Protein AF-X1NM46-F1 (afdb_monomer)

Organism: NCBI:txid412755

Mean predicted aligned error: 5.4 Å

Foldseek 3Di:
DAAFQRADFDPLVVLLVQLLVCQLVLALVSRDPSNVVLCCVQQAEPPPDDSVRVCVVPSPLVVVLQCLQAHPVGNDRNNSLVSLVCLQPPPVNCRGRNNNRSNRSSSNSVSSNVSSPDDRPPDDPPDD

Structure (mmCIF, N/CA/C/O backbone):
data_AF-X1NM46-F1
#
_entry.id   AF-X1NM46-F1
#
loop_
_atom_site.group_PDB
_atom_site.id
_atom_site.type_symbol
_atom_site.label_atom_id
_atom_site.label_alt_id
_atom_site.label_comp_id
_atom_site.label_asym_id
_atom_site.label_entity_id
_atom_site.label_seq_id
_atom_site.pdbx_PDB_ins_code
_atom_site.Cartn_x
_atom_site.Cartn_y
_atom_site.Cartn_z
_atom_site.occupancy
_atom_site.B_iso_or_equiv
_atom_site.auth_seq_id
_atom_site.auth_comp_id
_atom_site.auth_asym_id
_atom_site.auth_atom_id
_atom_site.pdbx_PDB_model_num
ATOM 1 N N . MET A 1 1 ? 13.167 -15.303 -11.859 1.00 57.81 1 MET A N 1
ATOM 2 C CA . MET A 1 1 ? 13.679 -13.944 -11.582 1.00 57.81 1 MET A CA 1
ATOM 3 C C . MET A 1 1 ? 13.013 -12.988 -12.552 1.00 57.81 1 MET A C 1
ATOM 5 O O . MET A 1 1 ? 12.902 -13.342 -13.722 1.00 57.81 1 MET A O 1
ATOM 9 N N . GLN A 1 2 ? 12.495 -11.858 -12.067 1.00 74.44 2 GLN A N 1
ATOM 10 C CA . GLN A 1 2 ? 11.974 -10.802 -12.943 1.00 74.44 2 GLN A CA 1
ATOM 11 C C . GLN A 1 2 ? 13.152 -10.120 -13.654 1.00 74.44 2 GLN A C 1
ATOM 13 O O . GLN A 1 2 ? 14.245 -10.057 -13.087 1.00 74.44 2 GLN A O 1
ATOM 18 N N . LYS A 1 3 ? 12.964 -9.690 -14.904 1.00 86.19 3 LYS A N 1
ATOM 19 C CA . LYS A 1 3 ? 14.011 -8.999 -15.668 1.00 86.19 3 LYS A CA 1
ATOM 20 C C . LYS A 1 3 ? 14.021 -7.518 -15.294 1.00 86.19 3 LYS A C 1
ATOM 22 O O . LYS A 1 3 ? 12.971 -6.958 -14.990 1.00 86.19 3 LYS A O 1
ATOM 27 N N . GLU A 1 4 ? 15.203 -6.907 -15.327 1.00 92.44 4 GLU A N 1
ATOM 28 C CA . GLU A 1 4 ? 15.351 -5.455 -15.177 1.00 92.44 4 GLU A CA 1
ATOM 29 C C . GLU A 1 4 ? 14.409 -4.734 -16.156 1.00 92.44 4 GLU A C 1
ATOM 31 O O . GLU A 1 4 ? 14.356 -5.084 -17.336 1.00 92.44 4 GLU A O 1
ATOM 36 N N . GLY A 1 5 ? 13.630 -3.780 -15.651 1.00 92.19 5 GLY A N 1
ATOM 37 C CA . GLY A 1 5 ? 12.703 -2.965 -16.438 1.00 92.19 5 GLY A CA 1
ATOM 38 C C . GLY A 1 5 ? 11.383 -3.639 -16.844 1.00 92.19 5 GLY A C 1
ATOM 39 O O . GLY A 1 5 ? 10.550 -2.977 -17.459 1.00 92.19 5 GLY A O 1
ATOM 40 N N . ASP A 1 6 ? 11.178 -4.921 -16.523 1.00 93.69 6 ASP A N 1
ATOM 41 C CA . ASP A 1 6 ? 10.020 -5.719 -16.970 1.00 93.69 6 ASP A CA 1
ATOM 42 C C . ASP A 1 6 ? 9.256 -6.338 -15.788 1.00 93.69 6 ASP A C 1
ATOM 44 O O . ASP A 1 6 ? 8.791 -7.484 -15.825 1.00 93.69 6 ASP A O 1
ATOM 48 N N . TRP A 1 7 ? 9.172 -5.597 -14.680 1.00 95.50 7 TRP A N 1
ATOM 49 C CA . TRP A 1 7 ? 8.354 -6.017 -13.553 1.00 95.50 7 TRP A CA 1
ATOM 50 C C . TRP A 1 7 ? 6.874 -5.841 -13.890 1.00 95.50 7 TRP A C 1
ATOM 52 O O . TRP A 1 7 ? 6.458 -4.892 -14.559 1.00 95.50 7 TRP A O 1
ATOM 62 N N . LYS A 1 8 ? 6.049 -6.7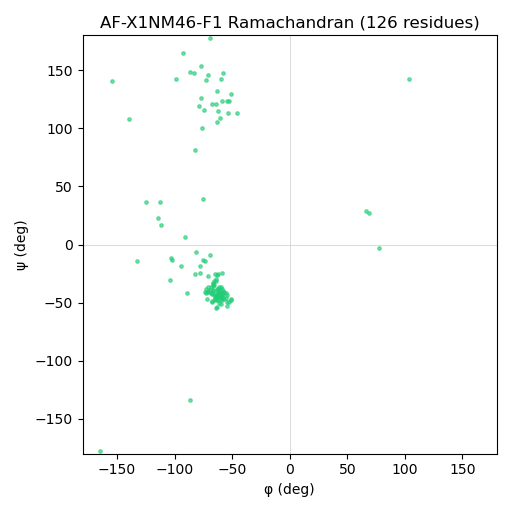87 -13.439 1.00 95.62 8 LYS A N 1
ATOM 63 C CA . LYS A 1 8 ? 4.620 -6.802 -13.777 1.00 95.62 8 LYS A CA 1
ATOM 64 C C . LYS A 1 8 ? 3.851 -5.769 -12.952 1.00 95.62 8 LYS A C 1
ATOM 66 O O . LYS A 1 8 ? 3.893 -5.873 -11.728 1.00 95.62 8 LYS A O 1
ATOM 71 N N . PRO A 1 9 ? 3.085 -4.857 -13.577 1.00 96.88 9 PRO A N 1
ATOM 72 C CA . PRO A 1 9 ? 2.254 -3.903 -12.851 1.00 96.88 9 PRO A CA 1
ATOM 73 C C . PRO A 1 9 ? 1.243 -4.577 -11.917 1.00 96.88 9 PRO A C 1
ATOM 75 O O . PRO A 1 9 ? 0.711 -5.651 -12.217 1.00 96.88 9 PRO A O 1
ATOM 78 N N . HIS A 1 10 ? 0.937 -3.914 -10.805 1.00 97.50 10 HIS A N 1
ATOM 79 C CA . HIS A 1 10 ? -0.078 -4.363 -9.858 1.00 97.50 10 HIS A CA 1
ATOM 80 C C . HIS A 1 10 ? -1.498 -4.072 -10.357 1.00 97.50 10 HIS A C 1
ATOM 82 O O . HIS A 1 10 ? -1.752 -3.113 -11.086 1.00 97.50 10 HIS A O 1
ATOM 88 N N . ASN A 1 11 ? -2.464 -4.875 -9.904 1.00 97.44 11 ASN A N 1
ATOM 89 C CA . ASN A 1 11 ? -3.883 -4.594 -10.112 1.00 97.44 11 ASN A CA 1
ATOM 90 C C . ASN A 1 11 ? -4.382 -3.588 -9.061 1.00 97.44 11 ASN A C 1
ATOM 92 O O . ASN A 1 11 ? -4.973 -3.977 -8.055 1.00 97.44 11 ASN A O 1
ATOM 96 N N . VAL A 1 12 ? -4.130 -2.300 -9.306 1.00 97.38 12 VAL A N 1
ATOM 97 C CA . VAL A 1 12 ? -4.451 -1.183 -8.396 1.00 97.38 12 VAL A CA 1
ATOM 98 C C . VAL A 1 12 ? -5.906 -1.217 -7.927 1.00 97.38 12 VAL A C 1
ATOM 100 O O . VAL A 1 12 ? -6.177 -1.175 -6.730 1.00 97.38 12 VAL A O 1
ATOM 103 N N . LYS A 1 13 ? -6.849 -1.410 -8.854 1.00 96.56 13 LYS A N 1
ATOM 104 C CA . LYS A 1 13 ? -8.282 -1.450 -8.539 1.00 96.56 13 LYS A CA 1
ATOM 105 C C . LYS A 1 13 ? -8.633 -2.551 -7.535 1.00 96.56 13 LYS A C 1
ATOM 107 O O . LYS A 1 13 ? -9.481 -2.347 -6.671 1.00 96.56 13 LYS A O 1
ATOM 112 N N . ALA A 1 14 ? -7.997 -3.719 -7.638 1.00 97.06 14 ALA A N 1
ATOM 113 C CA . ALA A 1 14 ? -8.228 -4.811 -6.694 1.00 97.06 14 ALA A CA 1
ATOM 114 C C . ALA A 1 14 ? -7.691 -4.488 -5.289 1.00 97.06 14 ALA A C 1
ATOM 116 O O . ALA A 1 14 ? -8.333 -4.853 -4.302 1.00 97.06 14 ALA A O 1
ATOM 117 N N . LEU A 1 15 ? -6.553 -3.786 -5.201 1.00 97.62 15 LEU A N 1
ATOM 118 C CA . LEU A 1 15 ? -5.988 -3.319 -3.930 1.00 97.62 15 LEU A CA 1
ATOM 119 C C . LEU A 1 15 ? -6.952 -2.336 -3.255 1.00 97.62 15 LEU A C 1
ATOM 121 O O . LEU A 1 15 ? -7.388 -2.566 -2.128 1.00 97.62 15 LEU A O 1
ATOM 125 N N . GLU A 1 16 ? -7.364 -1.296 -3.983 1.00 96.25 16 GLU A N 1
ATOM 126 C CA . GLU A 1 16 ? -8.305 -0.276 -3.507 1.00 96.25 16 GLU A CA 1
ATOM 127 C C . GLU A 1 16 ? -9.610 -0.889 -2.993 1.00 96.25 16 GLU A C 1
ATOM 129 O O . GLU A 1 16 ? -10.052 -0.593 -1.883 1.00 96.25 16 GLU A O 1
ATOM 134 N N . GLN A 1 17 ? -10.217 -1.785 -3.777 1.00 96.56 17 GLN A N 1
ATOM 135 C CA . GLN A 1 17 ? -11.476 -2.436 -3.415 1.00 96.56 17 GLN A CA 1
ATOM 136 C C . GLN A 1 17 ? -11.353 -3.290 -2.153 1.00 96.56 17 GLN A C 1
ATOM 138 O O . GLN A 1 17 ? -12.282 -3.325 -1.344 1.00 96.56 17 GLN A O 1
ATOM 143 N N . ASN A 1 18 ? -10.229 -3.985 -1.970 1.00 97.44 18 ASN A N 1
ATOM 144 C CA . ASN A 1 18 ? -10.032 -4.811 -0.789 1.00 97.44 18 ASN A CA 1
ATOM 145 C C . ASN A 1 18 ? -9.831 -3.963 0.475 1.00 97.44 18 ASN A C 1
ATOM 147 O O . ASN A 1 18 ? -10.427 -4.280 1.502 1.00 97.44 18 ASN A O 1
ATOM 151 N N . LEU A 1 19 ? -9.071 -2.866 0.396 1.00 96.69 19 LEU A N 1
ATOM 152 C CA . LEU A 1 19 ? -8.906 -1.954 1.533 1.00 96.69 19 LEU A CA 1
ATOM 153 C C . LEU A 1 19 ? -10.209 -1.218 1.851 1.00 96.69 19 LEU A C 1
ATOM 155 O O . LEU A 1 19 ? -10.603 -1.146 3.014 1.00 96.69 19 LEU A O 1
ATOM 159 N N . ALA A 1 20 ? -10.944 -0.766 0.834 1.00 95.44 20 ALA A N 1
ATOM 160 C CA . ALA A 1 20 ? -12.276 -0.204 1.029 1.00 95.44 20 ALA A CA 1
ATOM 161 C C . ALA A 1 20 ? -13.216 -1.198 1.734 1.00 95.44 20 ALA A C 1
ATOM 163 O O . ALA A 1 20 ? -13.963 -0.807 2.629 1.00 95.44 20 ALA A O 1
ATOM 164 N N . LEU A 1 21 ? -13.161 -2.489 1.381 1.00 95.81 21 LEU A N 1
ATOM 165 C CA . LEU A 1 21 ? -13.938 -3.533 2.053 1.00 95.81 21 LEU A CA 1
ATOM 166 C C . LEU A 1 21 ? -13.545 -3.693 3.527 1.00 95.81 21 LEU A C 1
ATOM 168 O O . LEU A 1 21 ? -14.443 -3.759 4.360 1.00 95.81 21 LEU A O 1
ATOM 172 N N . VAL A 1 22 ? -12.247 -3.731 3.850 1.00 96.25 22 VAL A N 1
ATOM 173 C CA . VAL A 1 22 ? -11.746 -3.813 5.238 1.00 96.25 22 VAL A CA 1
ATOM 174 C C . VAL A 1 22 ? -12.330 -2.690 6.093 1.00 96.25 22 VAL A C 1
ATOM 176 O O . VAL A 1 22 ? -12.961 -2.952 7.118 1.00 96.25 22 VAL A O 1
ATOM 179 N N . PHE A 1 23 ? -12.195 -1.441 5.640 1.00 94.94 23 PHE A N 1
ATOM 180 C CA . PHE A 1 23 ? -12.667 -0.281 6.398 1.00 94.94 23 PHE A CA 1
ATOM 181 C C . PHE A 1 23 ? -14.190 -0.171 6.439 1.00 94.94 23 PHE A C 1
ATOM 183 O O . PHE A 1 23 ? -14.744 0.190 7.476 1.00 94.94 23 PHE A O 1
ATOM 190 N N . LYS A 1 24 ? -14.883 -0.519 5.349 1.00 93.81 24 LYS A N 1
ATOM 191 C CA . LYS A 1 24 ? -16.350 -0.530 5.310 1.00 93.81 24 LYS A CA 1
ATOM 192 C C . LYS A 1 24 ? -16.942 -1.600 6.226 1.00 93.81 24 LYS A C 1
ATOM 194 O O . LYS A 1 24 ? -17.966 -1.356 6.854 1.00 93.81 24 LYS A O 1
ATOM 199 N N . ALA A 1 25 ? -16.327 -2.781 6.275 1.00 94.06 25 ALA A N 1
ATOM 200 C CA . ALA A 1 25 ? -16.765 -3.877 7.133 1.00 94.06 25 ALA A CA 1
ATOM 201 C C . ALA A 1 25 ? -16.352 -3.684 8.598 1.00 94.06 25 ALA A C 1
ATOM 203 O O . ALA A 1 25 ? -16.915 -4.342 9.467 1.00 94.06 25 ALA A O 1
ATOM 204 N N . GLY A 1 26 ? -15.378 -2.811 8.871 1.00 94.56 26 GLY A N 1
ATOM 205 C CA . GLY A 1 26 ? -14.785 -2.698 10.198 1.00 94.56 26 GLY A CA 1
ATOM 206 C C . GLY A 1 26 ? -14.008 -3.956 10.599 1.00 94.56 26 GLY A C 1
ATOM 207 O O . GLY A 1 26 ? -13.955 -4.273 11.780 1.00 94.56 26 GLY A O 1
ATOM 208 N N . ASP A 1 27 ? -13.456 -4.693 9.628 1.00 95.75 27 ASP A N 1
ATOM 209 C CA . ASP A 1 27 ? -12.885 -6.027 9.841 1.00 95.75 27 ASP A CA 1
ATOM 210 C C . ASP A 1 27 ? -11.580 -6.222 9.052 1.00 95.75 27 ASP A C 1
ATOM 212 O O . ASP A 1 27 ? -11.586 -6.396 7.826 1.00 95.75 27 ASP A O 1
ATOM 216 N N . ILE A 1 28 ? -10.452 -6.237 9.772 1.00 96.38 28 ILE A N 1
ATOM 217 C CA . ILE A 1 28 ? -9.113 -6.456 9.208 1.00 96.38 28 ILE A CA 1
ATOM 218 C C . ILE A 1 28 ? -8.963 -7.836 8.556 1.00 96.38 28 ILE A C 1
ATOM 220 O O . ILE A 1 28 ? -8.183 -7.985 7.616 1.00 96.38 28 ILE A O 1
ATOM 224 N N . HIS A 1 29 ? -9.747 -8.842 8.963 1.00 97.12 29 HIS A N 1
ATOM 225 C CA . HIS A 1 29 ? -9.675 -10.187 8.388 1.00 97.12 29 HIS A CA 1
ATOM 226 C C . HIS A 1 29 ? -10.191 -10.251 6.947 1.00 97.12 29 HIS A C 1
ATOM 228 O O . HIS A 1 29 ? -9.996 -11.252 6.253 1.00 97.12 29 HIS A O 1
ATOM 234 N N . LYS A 1 30 ? -10.808 -9.170 6.453 1.00 97.94 30 LYS A N 1
ATOM 235 C CA . LYS A 1 30 ? -11.125 -8.998 5.031 1.00 97.94 30 LYS A CA 1
ATOM 236 C C . LYS A 1 30 ? -9.903 -8.638 4.183 1.00 97.94 30 LYS A C 1
ATOM 238 O O . LYS A 1 30 ? -9.994 -8.728 2.956 1.00 97.94 30 LYS A O 1
ATOM 243 N N . LEU A 1 31 ? -8.775 -8.255 4.790 1.00 97.69 31 LEU A N 1
ATOM 244 C CA . LEU A 1 31 ? -7.531 -7.984 4.075 1.00 97.69 31 LEU A CA 1
ATOM 245 C C . LEU A 1 31 ? -7.048 -9.275 3.417 1.00 97.69 31 LEU A C 1
ATOM 247 O O . LEU A 1 31 ? -6.813 -10.278 4.090 1.00 97.69 31 LEU A O 1
ATOM 251 N N . ASN A 1 32 ? -6.913 -9.262 2.096 1.00 97.69 32 ASN A N 1
ATOM 252 C CA . ASN A 1 32 ? -6.499 -10.444 1.355 1.00 97.69 32 ASN A CA 1
ATOM 253 C C . ASN A 1 32 ? -4.979 -10.474 1.153 1.00 97.69 32 ASN A C 1
ATOM 255 O O . ASN A 1 32 ? -4.279 -9.474 1.315 1.00 97.69 32 ASN A O 1
ATOM 259 N N . LYS A 1 33 ? -4.466 -11.645 0.764 1.00 96.69 33 LYS A N 1
ATOM 260 C CA . LYS A 1 33 ? -3.030 -11.854 0.562 1.00 96.69 33 LYS A CA 1
ATOM 261 C C . LYS A 1 33 ? -2.409 -10.881 -0.458 1.00 96.69 33 LYS A C 1
ATOM 263 O O . LYS A 1 33 ? -1.383 -10.312 -0.112 1.00 96.69 33 LYS A O 1
ATOM 268 N N . PRO A 1 34 ? -2.983 -10.641 -1.657 1.00 97.00 34 PRO A N 1
ATOM 269 C CA . PRO A 1 34 ? -2.431 -9.657 -2.593 1.00 97.00 34 PRO A CA 1
ATOM 270 C C . PRO A 1 34 ? -2.258 -8.250 -2.008 1.00 97.00 34 PRO A C 1
ATOM 272 O O . PRO A 1 34 ? -1.194 -7.658 -2.168 1.00 97.00 34 PRO A O 1
ATOM 275 N N . SER A 1 35 ? -3.272 -7.733 -1.310 1.00 97.25 35 SER A N 1
ATOM 276 C CA . SER A 1 35 ? -3.211 -6.406 -0.689 1.00 97.25 35 SER A CA 1
ATOM 277 C C . SER A 1 35 ? -2.217 -6.351 0.458 1.00 97.25 35 SER A C 1
ATOM 279 O O . SER A 1 35 ? -1.441 -5.408 0.552 1.00 97.25 35 SER A O 1
ATOM 281 N N . TYR A 1 36 ? -2.197 -7.383 1.297 1.00 96.62 36 TYR A N 1
ATOM 282 C CA . TYR A 1 36 ? -1.198 -7.519 2.350 1.00 96.62 36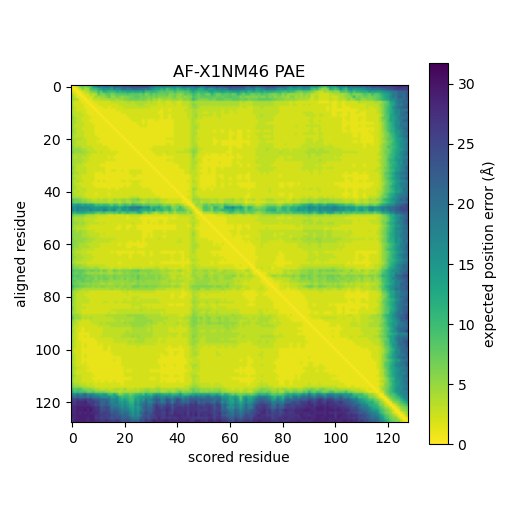 TYR A CA 1
ATOM 283 C C . TYR A 1 36 ? 0.228 -7.544 1.783 1.00 96.62 36 TYR A C 1
ATOM 285 O O . TYR A 1 36 ? 1.065 -6.778 2.246 1.00 96.62 36 TYR A O 1
ATOM 293 N N . THR A 1 37 ? 0.496 -8.351 0.748 1.00 95.62 37 THR A N 1
ATOM 294 C CA . THR A 1 37 ? 1.818 -8.415 0.105 1.00 95.62 37 THR A CA 1
ATOM 295 C C . THR A 1 37 ? 2.223 -7.058 -0.464 1.00 95.62 37 THR A C 1
ATOM 297 O O . THR A 1 37 ? 3.345 -6.615 -0.264 1.00 95.62 37 THR A O 1
ATOM 300 N N . PHE A 1 38 ? 1.293 -6.343 -1.096 1.00 96.88 38 PHE A N 1
ATOM 301 C CA . PHE A 1 38 ? 1.565 -4.990 -1.570 1.00 96.88 38 PHE A CA 1
ATOM 302 C C . PHE A 1 38 ? 1.943 -4.031 -0.426 1.00 96.88 38 PHE A C 1
ATOM 304 O O . PHE A 1 38 ? 2.902 -3.271 -0.541 1.00 96.88 38 PHE A O 1
ATOM 311 N N . ILE A 1 39 ? 1.200 -4.066 0.685 1.00 95.56 39 ILE A N 1
ATOM 312 C CA . ILE A 1 39 ? 1.427 -3.186 1.839 1.00 95.56 39 ILE A CA 1
ATOM 313 C C . ILE A 1 39 ? 2.800 -3.446 2.469 1.00 95.56 39 ILE A C 1
ATOM 315 O O . ILE A 1 39 ? 3.546 -2.495 2.703 1.00 95.56 39 ILE A O 1
ATOM 319 N N . ILE A 1 40 ? 3.158 -4.708 2.718 1.00 94.62 40 ILE A N 1
ATOM 320 C CA . ILE A 1 40 ? 4.455 -5.041 3.330 1.00 94.62 40 ILE A CA 1
ATOM 321 C C . ILE A 1 40 ? 5.631 -4.696 2.409 1.00 94.62 40 ILE A C 1
ATOM 323 O O . ILE A 1 40 ? 6.657 -4.230 2.896 1.00 94.62 40 ILE A O 1
ATOM 327 N N . ASP A 1 41 ? 5.475 -4.858 1.092 1.00 93.38 41 ASP A N 1
ATOM 328 C CA . ASP A 1 41 ? 6.558 -4.620 0.136 1.00 93.38 41 ASP A CA 1
ATOM 329 C C . ASP A 1 41 ? 6.777 -3.120 -0.139 1.00 93.38 41 ASP A C 1
ATOM 331 O O . ASP A 1 41 ? 7.868 -2.714 -0.557 1.00 93.38 41 ASP A O 1
ATOM 335 N N . HIS A 1 42 ? 5.750 -2.276 0.050 1.00 94.88 42 HIS A N 1
ATOM 336 C CA . HIS A 1 42 ? 5.769 -0.900 -0.468 1.00 94.88 42 HIS A CA 1
ATOM 337 C C . HIS A 1 42 ? 5.350 0.205 0.502 1.00 94.88 42 HIS A C 1
ATOM 339 O O . HIS A 1 42 ? 5.613 1.365 0.197 1.00 94.88 42 HIS A O 1
ATOM 345 N N . MET A 1 43 ? 4.728 -0.099 1.644 1.00 94.25 43 MET A N 1
ATOM 346 C CA . MET A 1 43 ? 4.121 0.920 2.522 1.00 94.25 43 MET A CA 1
ATOM 347 C C . MET A 1 43 ? 4.793 1.044 3.897 1.00 94.25 43 MET A C 1
ATOM 349 O O . MET A 1 43 ? 4.181 1.505 4.858 1.00 94.25 43 MET A O 1
ATOM 353 N N . GLY A 1 44 ? 6.059 0.630 4.004 1.00 86.75 44 GLY A N 1
ATOM 354 C CA . GLY A 1 44 ? 6.879 0.872 5.195 1.00 86.75 44 GLY A CA 1
ATOM 355 C C . GLY A 1 44 ? 6.439 0.095 6.440 1.00 86.75 44 GLY A C 1
ATOM 356 O O . GLY A 1 44 ? 6.683 0.552 7.556 1.00 86.75 44 GLY A O 1
ATOM 357 N N . PHE A 1 45 ? 5.794 -1.058 6.256 1.00 90.12 45 PHE A N 1
ATOM 358 C CA . PHE A 1 45 ? 5.489 -2.002 7.330 1.00 90.12 45 PHE A CA 1
ATOM 359 C C . PHE A 1 45 ? 6.658 -2.962 7.546 1.00 90.12 45 PHE A C 1
ATOM 361 O O . PHE A 1 45 ? 7.367 -3.334 6.611 1.00 90.12 45 PHE A O 1
ATOM 368 N N . ILE A 1 46 ? 6.846 -3.403 8.787 1.00 77.00 46 ILE A N 1
ATOM 369 C CA . ILE A 1 46 ? 7.871 -4.393 9.114 1.00 77.00 46 ILE A CA 1
ATOM 370 C C . ILE A 1 46 ? 7.401 -5.773 8.620 1.00 77.00 46 ILE A C 1
ATOM 372 O O . ILE A 1 46 ? 6.412 -6.323 9.104 1.00 77.00 46 ILE A O 1
ATOM 376 N N . ALA A 1 47 ? 8.131 -6.351 7.664 1.00 64.50 47 ALA A N 1
ATOM 377 C CA . ALA A 1 47 ? 7.787 -7.587 6.950 1.00 64.50 47 ALA A CA 1
ATOM 378 C C . ALA A 1 47 ? 7.992 -8.891 7.765 1.00 64.50 47 ALA A C 1
ATOM 380 O O . ALA A 1 47 ? 8.478 -9.889 7.233 1.00 64.50 47 ALA A O 1
ATOM 381 N N . HIS A 1 48 ? 7.677 -8.901 9.065 1.00 70.38 48 HIS A N 1
ATOM 382 C CA . HIS A 1 48 ? 7.921 -10.062 9.941 1.00 70.38 48 HIS A CA 1
ATOM 383 C C . HIS A 1 48 ? 6.682 -10.897 10.269 1.00 70.38 48 HIS A C 1
ATOM 385 O O . HIS A 1 48 ? 6.821 -12.010 10.773 1.00 70.38 48 HIS A O 1
ATOM 391 N N . TYR A 1 49 ? 5.484 -10.410 9.960 1.00 82.12 49 TYR A N 1
ATOM 392 C CA . TYR A 1 49 ? 4.256 -11.174 10.154 1.00 82.12 49 TYR A CA 1
ATOM 393 C C . TYR A 1 49 ? 3.818 -11.818 8.853 1.00 82.12 49 TYR A C 1
ATOM 395 O O . 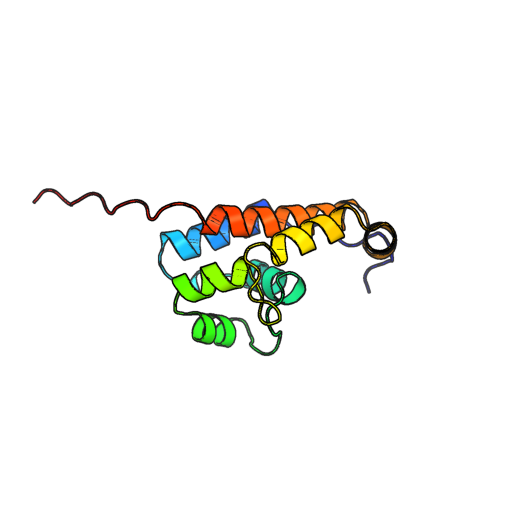TYR A 1 49 ? 3.910 -11.167 7.818 1.00 82.12 49 TYR A O 1
ATOM 403 N N . ASP A 1 50 ? 3.285 -13.040 8.907 1.00 92.62 50 ASP A N 1
ATOM 404 C CA . ASP A 1 50 ? 2.424 -13.552 7.839 1.00 92.62 50 ASP A CA 1
ATOM 405 C C . ASP A 1 50 ? 1.079 -12.793 7.817 1.00 92.62 50 ASP A C 1
ATOM 407 O O . ASP A 1 50 ? 0.835 -11.916 8.646 1.00 92.62 50 ASP A O 1
ATOM 411 N N . LEU A 1 51 ? 0.192 -13.103 6.865 1.00 95.19 51 LEU A N 1
ATOM 412 C CA . LEU A 1 51 ? -1.094 -12.403 6.748 1.00 95.19 51 LEU A CA 1
ATOM 413 C C . LEU A 1 51 ? -1.912 -12.445 8.051 1.00 95.19 51 LEU A C 1
ATOM 415 O O . LEU A 1 51 ? -2.513 -11.439 8.417 1.00 95.19 51 LEU A O 1
ATOM 419 N N . ILE A 1 52 ? -1.949 -13.586 8.744 1.00 95.06 52 ILE A N 1
ATOM 420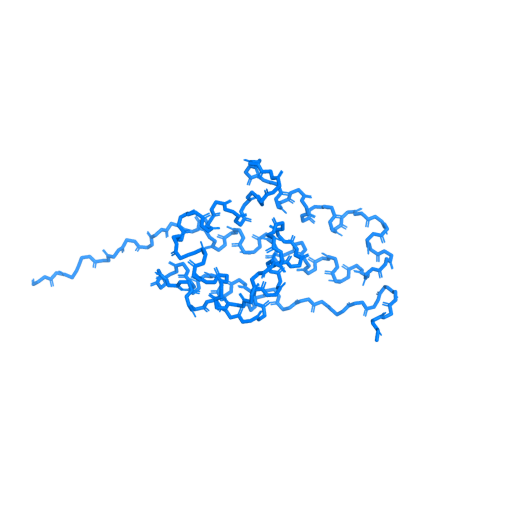 C CA . ILE A 1 52 ? -2.768 -13.747 9.953 1.00 95.06 52 ILE A CA 1
ATOM 421 C C . ILE A 1 52 ? -2.144 -12.950 11.097 1.00 95.06 52 ILE A C 1
ATOM 423 O O . ILE A 1 52 ? -2.841 -12.186 11.760 1.00 95.06 52 ILE A O 1
ATOM 427 N N . GLY A 1 53 ? -0.829 -13.070 11.291 1.00 94.44 53 GLY A N 1
ATOM 428 C CA . GLY A 1 53 ? -0.099 -12.280 12.277 1.00 94.44 53 GLY A CA 1
ATOM 429 C C . GLY A 1 53 ? -0.256 -10.780 12.038 1.00 94.44 53 GLY A C 1
ATOM 430 O O . GLY A 1 53 ? -0.467 -10.031 12.986 1.00 94.44 53 GLY A O 1
ATOM 431 N N . PHE A 1 54 ? -0.241 -10.350 10.773 1.00 95.00 54 PHE A N 1
ATOM 432 C CA . PHE A 1 54 ? -0.437 -8.955 10.393 1.00 95.00 54 PHE A CA 1
ATOM 433 C C . PHE A 1 54 ? -1.850 -8.477 10.738 1.00 95.00 54 PHE A C 1
ATOM 435 O O . PHE A 1 54 ? -2.013 -7.423 11.344 1.00 95.00 54 PHE A O 1
ATOM 442 N N . GLN A 1 55 ? -2.875 -9.267 10.405 1.00 96.00 55 GLN A N 1
ATOM 443 C CA . GLN A 1 55 ? -4.259 -8.954 10.762 1.00 96.00 55 GLN A CA 1
ATOM 444 C C . GLN A 1 55 ? -4.439 -8.841 12.282 1.00 96.00 55 GLN A C 1
ATOM 446 O O . GLN A 1 55 ? -5.086 -7.911 12.745 1.00 96.00 55 GLN A O 1
ATOM 451 N N . CYS A 1 56 ? -3.832 -9.738 13.062 1.00 94.06 56 CYS A N 1
ATOM 452 C CA . CYS A 1 56 ? -3.881 -9.671 14.523 1.00 94.06 56 CYS A CA 1
ATOM 453 C C . CYS A 1 56 ? -3.153 -8.437 15.079 1.00 94.06 56 CYS A C 1
ATOM 455 O O . CYS A 1 56 ? -3.662 -7.796 15.993 1.00 94.06 56 CYS A O 1
ATOM 457 N N . ALA A 1 57 ? -1.977 -8.102 14.539 1.00 92.44 57 ALA A N 1
ATOM 458 C CA . ALA A 1 57 ? -1.179 -6.964 14.995 1.00 92.44 57 ALA A CA 1
ATOM 459 C C . ALA A 1 57 ? -1.854 -5.614 14.708 1.00 92.44 57 ALA A C 1
ATOM 461 O O . ALA A 1 57 ? -1.740 -4.696 15.511 1.00 92.44 57 ALA A O 1
ATOM 462 N N . TYR A 1 58 ? -2.583 -5.509 13.593 1.00 92.75 58 TYR A N 1
ATOM 463 C CA . TYR A 1 58 ? -3.266 -4.286 13.158 1.00 92.75 58 TYR A CA 1
ATOM 464 C C . TYR A 1 58 ? -4.797 -4.426 13.198 1.00 92.75 58 TYR A C 1
ATOM 466 O O . TYR A 1 58 ? -5.502 -3.908 12.328 1.00 92.75 58 TYR A O 1
ATOM 474 N N . ALA A 1 59 ? -5.319 -5.142 14.200 1.00 93.88 59 ALA A N 1
ATOM 475 C CA . ALA A 1 59 ? -6.760 -5.329 14.387 1.00 93.88 59 ALA A CA 1
ATOM 476 C C . ALA A 1 59 ? -7.500 -4.017 14.689 1.00 93.88 59 ALA A C 1
ATOM 478 O O . ALA A 1 59 ? -8.651 -3.842 14.282 1.00 93.88 59 ALA A O 1
ATOM 479 N N . GLU A 1 60 ? -6.819 -3.068 15.333 1.00 94.81 60 GLU A N 1
ATOM 480 C CA . GLU A 1 60 ? -7.324 -1.718 15.563 1.00 94.81 60 GLU A CA 1
ATOM 481 C C . GLU A 1 60 ? -7.240 -0.889 14.275 1.00 94.81 60 GLU A C 1
ATOM 483 O O . GLU A 1 60 ? -6.190 -0.373 13.887 1.00 94.81 60 GLU A O 1
ATOM 488 N N . LEU A 1 61 ? -8.374 -0.753 13.581 1.00 93.25 61 LEU A N 1
ATOM 489 C CA . LEU A 1 61 ? -8.405 -0.154 12.243 1.00 93.25 61 LEU A CA 1
ATOM 490 C C . LEU A 1 61 ? -8.019 1.326 12.200 1.00 93.25 61 LEU A C 1
ATOM 492 O O . LEU A 1 61 ? -7.566 1.797 11.157 1.00 93.25 61 LEU A O 1
ATOM 496 N N . ASP A 1 62 ? -8.194 2.070 13.289 1.00 92.88 62 ASP A N 1
ATOM 497 C CA . ASP A 1 62 ? -7.764 3.469 13.333 1.00 92.88 62 ASP A CA 1
ATOM 498 C C . ASP A 1 62 ? -6.230 3.572 13.381 1.00 92.88 62 ASP A C 1
ATOM 500 O O . ASP A 1 62 ? -5.659 4.368 12.633 1.00 92.88 62 ASP A O 1
ATOM 504 N N . GLU A 1 63 ? -5.559 2.697 14.138 1.00 91.88 63 GLU A N 1
ATOM 505 C CA . GLU A 1 63 ? -4.096 2.573 14.104 1.00 91.88 63 GLU A CA 1
ATOM 506 C C . GLU A 1 63 ? -3.626 2.085 12.730 1.00 91.88 63 GLU A C 1
ATOM 508 O O . GLU A 1 63 ? -2.723 2.672 12.132 1.00 91.88 63 GLU A O 1
ATOM 513 N N . PHE A 1 64 ? -4.282 1.068 12.163 1.00 93.81 64 PHE A N 1
ATOM 514 C CA . PHE A 1 64 ? -3.947 0.586 10.824 1.00 93.81 64 PHE A CA 1
ATOM 515 C C . PHE A 1 64 ? -4.065 1.695 9.764 1.00 93.81 64 PHE A C 1
ATOM 517 O O . PHE A 1 64 ? -3.174 1.859 8.926 1.00 93.81 64 PHE A O 1
ATOM 524 N N . ARG A 1 65 ? -5.128 2.512 9.819 1.00 94.06 65 ARG A N 1
ATOM 525 C CA . ARG A 1 65 ? -5.317 3.681 8.942 1.00 94.06 65 ARG A CA 1
ATOM 526 C C . ARG A 1 65 ? -4.179 4.688 9.087 1.00 94.06 65 ARG A C 1
ATOM 528 O O . ARG A 1 65 ? -3.744 5.256 8.083 1.00 94.06 65 ARG A O 1
ATOM 535 N N . GLU A 1 66 ? -3.732 4.956 10.308 1.00 92.81 66 GLU A N 1
ATOM 536 C CA . GLU A 1 66 ? -2.611 5.861 10.560 1.00 92.81 66 GLU A CA 1
ATOM 537 C C . GLU A 1 66 ? -1.309 5.303 9.971 1.00 92.81 66 GLU A C 1
ATOM 539 O O . GLU A 1 66 ? -0.590 6.018 9.269 1.00 92.81 66 GLU A O 1
ATOM 544 N N . ARG A 1 67 ? -1.034 4.008 10.163 1.00 93.25 67 ARG A N 1
ATOM 545 C CA . ARG A 1 67 ? 0.175 3.348 9.641 1.00 93.25 67 ARG A CA 1
ATOM 546 C C . ARG A 1 67 ? 0.224 3.258 8.122 1.00 93.25 67 ARG A C 1
ATOM 548 O O . ARG A 1 67 ? 1.295 3.413 7.548 1.00 93.25 67 ARG A O 1
ATOM 555 N N . LEU A 1 68 ? -0.920 3.102 7.456 1.00 94.62 68 LEU A N 1
ATOM 556 C CA . LEU A 1 68 ? -0.992 3.149 5.990 1.00 94.62 68 LEU A CA 1
ATOM 557 C C . LEU A 1 68 ? -0.588 4.515 5.411 1.00 94.62 68 LEU A C 1
ATOM 559 O O . LEU A 1 68 ? -0.131 4.586 4.273 1.00 94.62 68 LEU A O 1
ATOM 563 N N . GLN A 1 69 ? -0.746 5.597 6.170 1.00 93.81 69 GLN A N 1
ATOM 564 C CA . GLN A 1 69 ? -0.362 6.950 5.750 1.00 93.81 69 GLN A CA 1
ATOM 565 C C . GLN A 1 69 ? 1.089 7.276 6.130 1.00 93.81 69 GLN A C 1
ATOM 567 O O . GLN A 1 69 ? 1.847 7.843 5.339 1.00 93.81 69 GLN A O 1
ATOM 572 N N . THR A 1 70 ? 1.462 6.868 7.340 1.00 92.75 70 THR A N 1
ATOM 573 C CA . THR A 1 70 ? 2.794 7.032 7.921 1.00 92.75 70 THR A CA 1
ATOM 574 C C . THR A 1 70 ? 3.698 5.856 7.519 1.00 92.75 70 THR A C 1
ATOM 576 O O . THR A 1 70 ? 3.778 5.514 6.344 1.00 92.75 70 THR A O 1
ATOM 579 N N . SER A 1 71 ? 4.434 5.264 8.456 1.00 88.19 71 SER A N 1
ATOM 580 C CA . SER A 1 71 ? 5.081 3.954 8.332 1.00 88.19 71 SER A CA 1
ATOM 581 C C . SER A 1 71 ? 5.491 3.464 9.726 1.00 88.19 71 SER A C 1
ATOM 583 O O . SER A 1 71 ? 5.271 4.139 10.736 1.00 88.19 71 SER A O 1
ATOM 585 N N . GLU A 1 72 ? 6.144 2.307 9.811 1.00 85.19 72 GLU A N 1
ATOM 586 C CA . GLU A 1 72 ? 6.854 1.907 11.033 1.00 85.19 72 GLU A CA 1
ATOM 587 C C . GLU A 1 72 ? 8.161 2.682 11.256 1.00 85.19 72 GLU A C 1
ATOM 589 O O . GLU A 1 72 ? 8.709 2.683 12.356 1.00 85.19 72 GLU A O 1
ATOM 594 N N . TYR A 1 73 ? 8.651 3.387 10.234 1.00 83.62 73 TYR A N 1
ATOM 595 C CA . TYR A 1 73 ? 9.928 4.103 10.268 1.00 83.62 73 TYR A CA 1
ATOM 596 C C . TYR A 1 73 ? 9.775 5.617 10.458 1.00 83.62 73 TYR A C 1
ATOM 598 O O . TYR A 1 73 ? 10.756 6.313 10.718 1.00 83.62 73 TYR A O 1
ATOM 606 N N . SER A 1 74 ? 8.561 6.149 10.307 1.00 89.12 74 SER A N 1
ATOM 607 C CA . SER A 1 74 ? 8.292 7.585 10.329 1.00 89.12 74 SER A CA 1
ATOM 608 C C . SER A 1 74 ? 6.857 7.873 10.748 1.00 89.12 74 SER A C 1
ATOM 610 O O . SER A 1 74 ? 5.937 7.208 10.292 1.00 89.12 74 SER A O 1
ATOM 612 N N . LYS A 1 75 ? 6.664 8.921 11.558 1.00 89.12 75 LYS A N 1
ATOM 613 C CA . LYS A 1 75 ? 5.341 9.454 11.937 1.00 89.12 75 LYS A CA 1
ATOM 614 C C . LYS A 1 75 ? 4.839 10.560 11.001 1.00 89.12 75 LYS A C 1
ATOM 616 O O . LYS A 1 75 ? 3.842 11.205 11.302 1.00 89.12 75 LYS A O 1
ATOM 621 N N . LEU A 1 76 ? 5.547 10.838 9.903 1.00 91.38 76 LEU A N 1
ATOM 622 C CA . LEU A 1 76 ? 5.131 11.861 8.942 1.00 91.38 76 LEU A CA 1
ATOM 623 C C . LEU A 1 76 ? 3.844 11.404 8.227 1.00 91.38 76 LEU A C 1
ATOM 625 O O . LEU A 1 76 ? 3.882 10.353 7.586 1.00 91.38 76 LEU A O 1
ATOM 629 N N . PRO A 1 77 ? 2.729 12.160 8.304 1.00 87.38 77 PRO A N 1
ATOM 630 C CA . PRO A 1 77 ? 1.428 11.728 7.776 1.00 87.38 77 PRO A CA 1
ATOM 631 C C . PRO A 1 77 ? 1.396 11.414 6.280 1.00 87.38 77 PRO A C 1
ATOM 633 O O . PRO A 1 77 ? 0.548 10.647 5.844 1.00 87.38 77 PRO A O 1
ATOM 636 N N . ASP A 1 78 ? 2.310 11.987 5.501 1.00 91.69 78 ASP A N 1
ATOM 637 C CA . ASP A 1 78 ? 2.371 11.790 4.054 1.00 91.69 78 ASP A CA 1
ATOM 638 C C . ASP A 1 78 ? 3.611 10.985 3.628 1.00 91.69 78 ASP A C 1
ATOM 640 O O . ASP A 1 78 ? 3.945 10.945 2.447 1.00 91.69 78 ASP A O 1
ATOM 644 N N . TYR A 1 79 ? 4.270 10.282 4.560 1.00 94.19 79 TYR A N 1
ATOM 645 C CA . TYR A 1 79 ? 5.479 9.498 4.275 1.00 94.19 79 TYR A CA 1
ATOM 646 C C . TYR A 1 79 ? 5.290 8.526 3.103 1.00 94.19 79 TYR A C 1
ATOM 648 O O . TYR A 1 79 ? 6.092 8.506 2.168 1.00 94.19 79 TYR A O 1
ATOM 656 N N . ASN A 1 80 ? 4.208 7.741 3.114 1.00 95.62 80 ASN A N 1
ATOM 657 C CA . ASN A 1 80 ? 3.939 6.803 2.025 1.00 95.62 80 ASN A CA 1
ATOM 658 C C . ASN A 1 80 ? 3.526 7.519 0.725 1.00 95.62 80 ASN A C 1
ATOM 660 O O . ASN A 1 80 ? 3.799 7.010 -0.361 1.00 95.62 80 ASN A O 1
ATOM 664 N N . LEU A 1 81 ? 2.935 8.718 0.792 1.00 96.00 81 LEU A N 1
ATOM 665 C CA . LEU A 1 81 ? 2.661 9.521 -0.409 1.00 96.00 81 LEU A CA 1
ATOM 666 C C . LEU A 1 81 ? 3.953 10.057 -1.037 1.00 96.00 81 LEU A C 1
ATOM 668 O O . LEU A 1 81 ? 4.099 10.013 -2.259 1.00 96.00 81 LEU A O 1
ATOM 672 N N . ASP A 1 82 ? 4.916 10.482 -0.223 1.00 95.25 82 ASP A N 1
ATOM 673 C CA . ASP A 1 82 ? 6.248 10.856 -0.700 1.00 95.25 82 ASP A CA 1
ATOM 674 C C . ASP A 1 82 ? 6.967 9.653 -1.321 1.00 95.25 82 ASP A C 1
ATOM 676 O O . ASP A 1 82 ? 7.605 9.767 -2.373 1.00 95.25 82 ASP A O 1
ATOM 680 N N . TRP A 1 83 ? 6.796 8.466 -0.733 1.00 94.50 83 TRP A N 1
ATOM 681 C CA . TRP A 1 83 ? 7.316 7.222 -1.293 1.00 94.50 83 TRP A CA 1
ATOM 682 C C . TRP A 1 83 ? 6.687 6.872 -2.650 1.00 94.50 83 TRP A C 1
ATOM 684 O O . TRP A 1 83 ? 7.394 6.479 -3.580 1.00 94.50 83 TRP A O 1
ATOM 694 N N . ALA A 1 84 ? 5.379 7.092 -2.811 1.00 96.88 84 ALA A N 1
ATOM 695 C CA . ALA A 1 84 ? 4.693 6.950 -4.095 1.00 96.88 84 ALA A CA 1
ATOM 696 C C . ALA A 1 84 ? 5.261 7.907 -5.158 1.00 96.88 84 ALA A C 1
ATOM 698 O O . ALA A 1 84 ? 5.525 7.492 -6.287 1.00 96.88 84 ALA A O 1
ATOM 699 N N . ASN A 1 85 ? 5.516 9.169 -4.793 1.00 96.94 85 ASN A N 1
ATOM 700 C CA . ASN A 1 85 ? 6.134 10.147 -5.694 1.00 96.94 85 ASN A CA 1
ATOM 701 C C . ASN A 1 85 ? 7.536 9.709 -6.132 1.00 96.94 85 ASN A C 1
ATOM 703 O O . ASN A 1 85 ? 7.910 9.898 -7.291 1.00 96.94 85 ASN A O 1
ATOM 707 N N . ARG A 1 86 ? 8.295 9.074 -5.232 1.00 95.00 86 ARG A N 1
ATOM 708 C CA . ARG A 1 86 ? 9.605 8.515 -5.564 1.00 95.00 86 ARG A CA 1
ATOM 709 C C . ARG A 1 86 ? 9.503 7.384 -6.582 1.00 95.00 86 ARG A C 1
ATOM 711 O O . ARG A 1 86 ? 10.237 7.421 -7.561 1.00 95.00 86 ARG A O 1
ATOM 718 N N . TYR A 1 87 ? 8.599 6.420 -6.400 1.00 94.88 87 TYR A N 1
ATOM 719 C CA . TYR A 1 87 ? 8.425 5.336 -7.377 1.00 94.88 87 TYR A CA 1
ATOM 720 C C . TYR A 1 87 ? 8.167 5.867 -8.788 1.00 94.88 87 TYR A C 1
ATOM 722 O O . TYR A 1 87 ? 8.768 5.386 -9.743 1.00 94.88 87 TYR A O 1
ATOM 730 N N . GLU A 1 88 ? 7.314 6.881 -8.914 1.00 93.06 88 GLU A N 1
ATOM 731 C CA . GLU A 1 88 ? 6.949 7.460 -10.205 1.00 93.06 88 GLU A CA 1
ATOM 732 C C . GLU A 1 88 ? 8.068 8.326 -10.814 1.00 93.06 88 GLU A C 1
ATOM 734 O O . GLU A 1 88 ? 8.326 8.238 -12.015 1.00 93.06 88 GLU A O 1
ATOM 739 N N . GLY A 1 89 ? 8.760 9.133 -10.002 1.00 92.56 89 GLY A N 1
ATOM 740 C CA . GLY A 1 89 ? 9.732 10.126 -10.476 1.00 92.56 89 GLY A CA 1
ATOM 741 C C . GLY A 1 89 ? 11.200 9.685 -10.505 1.00 92.56 89 GLY A C 1
ATOM 742 O O . GLY A 1 89 ? 12.011 10.326 -11.175 1.00 92.56 89 GLY A O 1
ATOM 743 N N . ASP A 1 90 ? 11.577 8.623 -9.789 1.00 96.81 90 ASP A N 1
ATOM 744 C CA . ASP A 1 90 ? 12.974 8.196 -9.660 1.00 96.81 90 ASP A CA 1
ATOM 745 C C . ASP A 1 90 ? 13.432 7.428 -10.912 1.00 96.81 90 ASP A C 1
ATOM 747 O O . ASP A 1 90 ? 12.891 6.379 -11.282 1.00 96.81 90 ASP A O 1
ATOM 751 N N . ARG A 1 91 ? 14.448 7.967 -11.594 1.00 95.88 91 ARG A N 1
ATOM 752 C CA . ARG A 1 91 ? 14.978 7.405 -12.843 1.00 95.88 91 ARG A CA 1
ATOM 753 C C . ARG A 1 91 ? 15.533 5.995 -12.654 1.00 95.88 91 ARG A C 1
ATOM 755 O O . ARG A 1 91 ? 15.370 5.166 -13.551 1.00 95.88 91 ARG A O 1
ATOM 762 N N . ASP A 1 92 ? 16.186 5.724 -11.530 1.00 95.81 92 ASP A N 1
ATOM 763 C CA . ASP A 1 92 ? 16.794 4.422 -11.286 1.00 95.81 92 ASP A CA 1
ATOM 764 C C . ASP A 1 92 ? 15.714 3.384 -11.001 1.00 95.81 92 ASP A C 1
ATOM 766 O O . ASP A 1 92 ? 15.781 2.283 -11.538 1.00 95.81 92 ASP A O 1
ATOM 770 N N . PHE A 1 93 ? 14.658 3.742 -10.268 1.00 95.44 93 PHE A N 1
ATOM 771 C CA . PHE A 1 93 ? 13.519 2.841 -10.055 1.00 95.44 93 PHE A CA 1
ATOM 772 C C . PHE A 1 93 ? 12.844 2.487 -11.383 1.00 95.44 93 PHE A C 1
ATOM 774 O O . PHE A 1 93 ? 12.624 1.313 -11.680 1.00 95.44 93 PHE A O 1
ATOM 781 N N . ASN A 1 94 ? 12.579 3.495 -12.217 1.00 95.81 94 ASN A N 1
ATOM 782 C CA . ASN A 1 94 ? 11.996 3.294 -13.541 1.00 95.81 94 ASN A CA 1
ATOM 783 C C . ASN A 1 94 ? 12.877 2.408 -14.435 1.00 95.81 94 ASN A C 1
ATOM 785 O O . ASN A 1 94 ? 12.350 1.593 -15.190 1.00 95.81 94 ASN A O 1
ATOM 789 N N . LYS A 1 95 ? 14.206 2.535 -14.342 1.00 95.25 95 LYS A N 1
ATOM 790 C CA . LYS A 1 95 ? 15.150 1.668 -15.056 1.00 95.25 95 LYS A CA 1
ATOM 791 C C . LYS A 1 95 ? 15.103 0.228 -14.532 1.00 95.25 95 LYS A C 1
ATOM 793 O O . LYS A 1 95 ? 14.985 -0.700 -15.324 1.00 95.25 95 LYS A O 1
ATOM 798 N N . TRP A 1 96 ? 15.184 0.049 -13.214 1.00 94.75 96 TRP A N 1
ATOM 799 C CA . TRP A 1 96 ? 15.312 -1.264 -12.581 1.00 94.75 96 TRP A CA 1
ATOM 800 C C . TRP A 1 96 ? 14.030 -2.090 -12.619 1.00 94.75 96 TRP A C 1
ATOM 802 O O . TRP A 1 96 ? 14.080 -3.293 -12.878 1.00 94.75 96 TRP A O 1
ATOM 812 N N . TYR A 1 97 ? 12.886 -1.457 -12.375 1.00 95.38 97 TYR A N 1
ATOM 813 C CA . TYR A 1 97 ? 11.598 -2.139 -12.262 1.00 95.38 97 TYR A CA 1
ATOM 814 C C . TYR A 1 97 ? 10.727 -1.964 -13.507 1.00 95.38 97 TYR A C 1
ATOM 816 O O . TYR A 1 97 ? 9.975 -2.861 -13.873 1.00 95.38 97 TYR A O 1
ATOM 824 N N . GLY A 1 98 ? 10.869 -0.840 -14.206 1.00 96.81 98 GLY A N 1
ATOM 825 C CA . GLY A 1 98 ? 10.059 -0.499 -15.368 1.00 96.81 98 GLY A CA 1
ATOM 826 C C . GLY A 1 98 ? 8.988 0.543 -15.031 1.00 96.81 98 GLY A C 1
ATOM 827 O O . GLY A 1 98 ? 8.374 0.490 -13.960 1.00 96.81 98 GLY A O 1
ATOM 828 N N . PRO A 1 99 ? 8.701 1.485 -15.946 1.00 96.50 99 PRO A N 1
ATOM 829 C CA . PRO A 1 99 ? 7.834 2.625 -15.654 1.00 96.50 99 PRO A CA 1
ATOM 830 C C . PRO A 1 99 ? 6.383 2.238 -15.365 1.00 96.50 99 PRO A C 1
ATOM 832 O O . PRO A 1 99 ? 5.738 2.838 -14.509 1.00 96.50 99 PRO A O 1
ATOM 835 N N . ALA A 1 100 ? 5.865 1.204 -16.032 1.00 96.94 100 ALA A N 1
ATOM 836 C CA . ALA A 1 100 ? 4.508 0.721 -15.786 1.00 96.94 100 ALA A CA 1
ATOM 837 C C . ALA A 1 100 ? 4.358 0.117 -14.379 1.00 96.94 100 ALA A C 1
ATOM 839 O O . ALA A 1 100 ? 3.346 0.343 -13.714 1.00 96.94 100 ALA A O 1
ATOM 840 N N . TYR A 1 101 ? 5.374 -0.613 -13.909 1.00 97.31 101 TYR A N 1
ATOM 841 C CA . TYR A 1 101 ? 5.412 -1.146 -12.550 1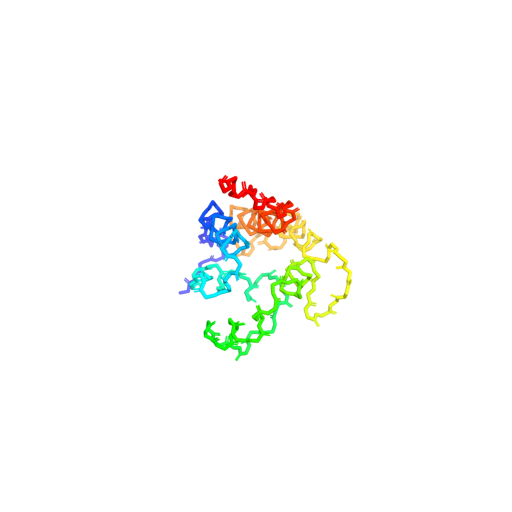.00 97.31 101 TYR A CA 1
ATOM 842 C C . TYR A 1 101 ? 5.453 -0.018 -11.522 1.00 97.31 101 TYR A C 1
ATOM 844 O O . TYR A 1 101 ? 4.565 0.068 -10.674 1.00 97.31 101 TYR A O 1
ATOM 852 N N . CYS A 1 102 ? 6.432 0.880 -11.653 1.00 97.88 102 CYS A N 1
ATOM 853 C CA . CYS A 1 102 ? 6.610 2.036 -10.782 1.00 97.88 102 CYS A CA 1
ATOM 854 C C . CYS A 1 102 ? 5.328 2.859 -10.639 1.00 97.88 102 CYS A C 1
ATOM 856 O O . CYS A 1 102 ? 4.890 3.151 -9.526 1.00 97.88 102 CYS A O 1
ATOM 858 N N . LYS A 1 103 ? 4.683 3.159 -11.771 1.00 98.00 103 LYS A N 1
ATOM 859 C CA . LYS A 1 103 ? 3.400 3.855 -11.794 1.00 98.00 103 LYS A CA 1
ATOM 860 C C . LYS A 1 103 ? 2.319 3.088 -11.030 1.00 98.00 103 LYS A C 1
ATOM 862 O O . LYS A 1 103 ? 1.629 3.684 -10.211 1.00 98.00 103 LYS A O 1
ATOM 867 N N . SER A 1 104 ? 2.206 1.772 -11.226 1.00 98.19 104 SER A N 1
ATOM 868 C CA . SER A 1 104 ? 1.210 0.961 -10.510 1.00 98.19 104 SER A CA 1
ATOM 869 C C . SER A 1 104 ? 1.447 0.887 -8.997 1.00 98.19 104 SER A C 1
ATOM 871 O O . SER A 1 104 ? 0.482 0.818 -8.240 1.00 98.19 104 SER A O 1
ATOM 873 N N . VAL A 1 105 ? 2.703 0.946 -8.534 1.00 98.12 105 VAL A N 1
ATOM 874 C CA . VAL A 1 105 ? 3.016 1.045 -7.099 1.00 98.12 105 VAL A CA 1
ATOM 875 C C . VAL A 1 105 ? 2.569 2.401 -6.560 1.00 98.12 105 VAL A C 1
ATOM 877 O O . VAL A 1 105 ? 1.853 2.463 -5.562 1.00 98.12 105 VAL A O 1
ATOM 880 N N . ALA A 1 106 ? 2.925 3.489 -7.245 1.00 98.31 106 ALA A N 1
ATOM 881 C CA . ALA A 1 106 ? 2.535 4.834 -6.836 1.00 98.31 106 ALA A CA 1
ATOM 882 C C . ALA A 1 106 ? 1.004 5.006 -6.790 1.00 98.31 106 ALA A C 1
ATOM 884 O O . ALA A 1 106 ? 0.457 5.512 -5.809 1.00 98.31 106 ALA A O 1
ATOM 885 N N . GLU A 1 107 ? 0.299 4.537 -7.822 1.00 98.31 107 GLU A N 1
ATOM 886 C CA . GLU A 1 107 ? -1.165 4.523 -7.876 1.00 98.31 107 GLU A CA 1
ATOM 887 C C . GLU A 1 107 ? -1.768 3.636 -6.778 1.00 98.31 107 GLU A C 1
ATOM 889 O O . GLU A 1 107 ? -2.697 4.068 -6.102 1.00 98.31 107 GLU A O 1
ATOM 894 N N . GLY A 1 108 ? -1.209 2.446 -6.534 1.00 98.06 108 GLY A N 1
ATOM 895 C CA . GLY A 1 108 ? -1.650 1.545 -5.468 1.00 98.06 108 GLY A CA 1
ATOM 896 C C . GLY A 1 108 ? -1.562 2.169 -4.075 1.00 98.06 108 GLY A C 1
ATOM 897 O O . GLY A 1 108 ? -2.530 2.113 -3.319 1.00 98.06 108 GLY A O 1
ATOM 898 N N . ILE A 1 109 ? -0.445 2.828 -3.749 1.00 97.94 109 ILE A N 1
ATOM 899 C CA . ILE A 1 109 ? -0.270 3.521 -2.464 1.00 97.94 109 ILE A CA 1
ATOM 900 C C . ILE A 1 109 ? -1.305 4.642 -2.306 1.00 97.94 109 ILE A C 1
ATOM 902 O O . ILE A 1 109 ? -2.004 4.712 -1.291 1.00 97.94 109 ILE A O 1
ATOM 906 N N . ARG A 1 110 ? -1.436 5.508 -3.321 1.00 97.50 110 ARG A N 1
ATOM 907 C CA . ARG A 1 110 ? -2.392 6.626 -3.300 1.00 97.50 110 ARG A CA 1
ATOM 908 C C . ARG A 1 110 ? -3.833 6.127 -3.188 1.00 97.50 110 ARG A C 1
ATOM 910 O O . ARG A 1 110 ? -4.599 6.670 -2.395 1.00 97.50 110 ARG A O 1
ATOM 917 N N . GLY A 1 111 ? -4.182 5.083 -3.937 1.00 96.44 111 GLY A N 1
ATOM 918 C CA . GLY A 1 111 ? -5.500 4.456 -3.928 1.00 96.44 111 GLY A CA 1
ATOM 919 C C . GLY A 1 111 ? -5.853 3.847 -2.572 1.00 96.44 111 GLY A C 1
ATOM 920 O O . GLY A 1 111 ? -6.944 4.085 -2.053 1.00 96.44 111 GLY A O 1
ATOM 921 N N . ILE A 1 112 ? -4.912 3.133 -1.945 1.00 96.19 112 ILE A N 1
ATOM 922 C CA . ILE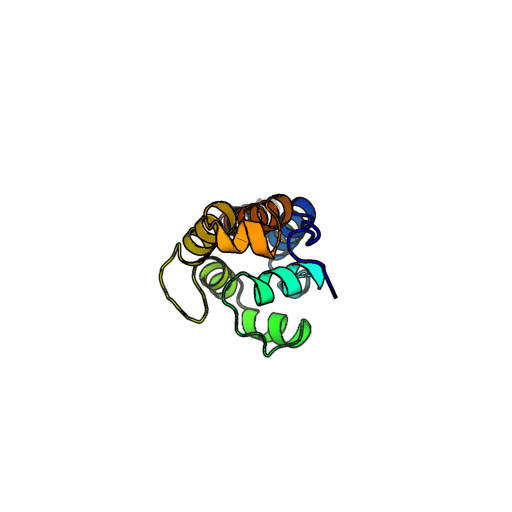 A 1 112 ? -5.080 2.599 -0.587 1.00 96.19 112 ILE A CA 1
ATOM 923 C C . ILE A 1 112 ? -5.335 3.734 0.409 1.00 96.19 112 ILE A C 1
ATOM 925 O O . ILE A 1 112 ? -6.329 3.690 1.131 1.00 96.19 112 ILE A O 1
ATOM 929 N N . ILE A 1 113 ? -4.494 4.773 0.424 1.00 95.12 113 ILE A N 1
ATOM 930 C CA . ILE A 1 113 ? -4.650 5.914 1.342 1.00 95.12 113 ILE A CA 1
ATOM 931 C C . ILE A 1 113 ? -5.984 6.640 1.108 1.00 95.12 113 ILE A C 1
ATOM 933 O O . ILE A 1 113 ? -6.676 6.998 2.061 1.00 95.12 113 ILE A O 1
ATOM 937 N N . ALA A 1 114 ? -6.391 6.827 -0.147 1.00 93.44 114 ALA A N 1
ATOM 938 C CA . ALA A 1 114 ? -7.684 7.423 -0.468 1.00 93.44 114 ALA A CA 1
ATOM 939 C C . ALA A 1 114 ? -8.855 6.568 0.049 1.00 93.44 114 ALA A C 1
ATOM 941 O O . ALA A 1 114 ? -9.808 7.112 0.611 1.00 93.44 114 ALA A O 1
ATOM 942 N N . ALA A 1 115 ? -8.772 5.240 -0.085 1.00 90.94 115 ALA A N 1
ATOM 943 C CA . ALA A 1 115 ? -9.786 4.313 0.411 1.00 90.94 115 ALA A CA 1
ATOM 944 C C . ALA A 1 115 ? -9.915 4.340 1.943 1.00 90.94 115 ALA A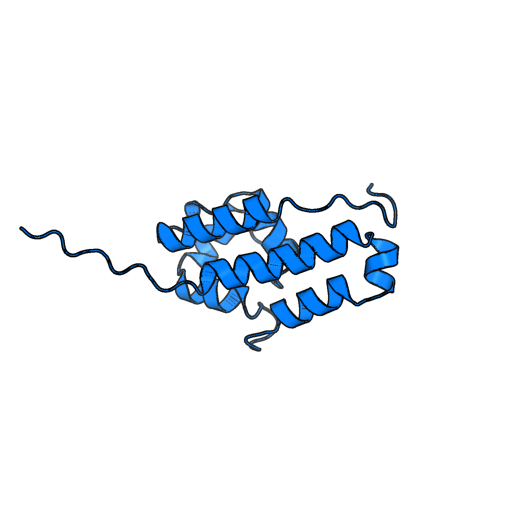 C 1
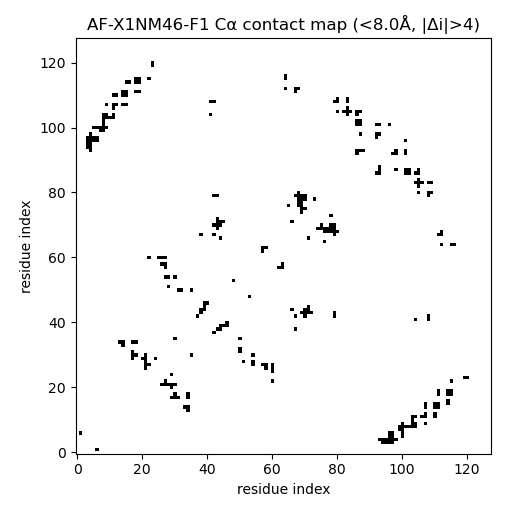ATOM 946 O O . ALA A 1 115 ? -11.014 4.157 2.465 1.00 90.94 115 ALA A O 1
ATOM 947 N N . THR A 1 116 ? -8.826 4.603 2.673 1.00 84.50 116 THR A N 1
ATOM 948 C CA . THR A 1 116 ? -8.853 4.639 4.144 1.00 84.50 116 THR A CA 1
ATOM 949 C C . THR A 1 116 ? -9.350 5.965 4.716 1.00 84.50 116 THR A C 1
ATOM 951 O O . THR A 1 116 ? -9.873 5.982 5.831 1.00 84.50 116 THR A O 1
ATOM 954 N N . ARG A 1 117 ? -9.211 7.066 3.964 1.00 84.25 117 ARG A N 1
ATOM 955 C CA . ARG A 1 117 ? -9.653 8.419 4.346 1.00 84.25 117 ARG A CA 1
ATOM 956 C C . ARG A 1 117 ? -11.149 8.665 4.116 1.00 84.25 117 ARG A C 1
ATOM 958 O O . ARG A 1 117 ? -11.650 9.716 4.514 1.00 84.25 117 ARG A O 1
ATOM 965 N N . GLN A 1 118 ? -11.878 7.736 3.490 1.00 70.56 118 GLN A N 1
ATOM 966 C CA . GLN A 1 118 ? -13.321 7.899 3.312 1.00 70.56 118 GLN A CA 1
ATOM 967 C C . GLN A 1 118 ? -14.032 7.928 4.678 1.00 70.56 118 GLN A C 1
ATOM 969 O O . GLN A 1 118 ? -13.754 7.080 5.531 1.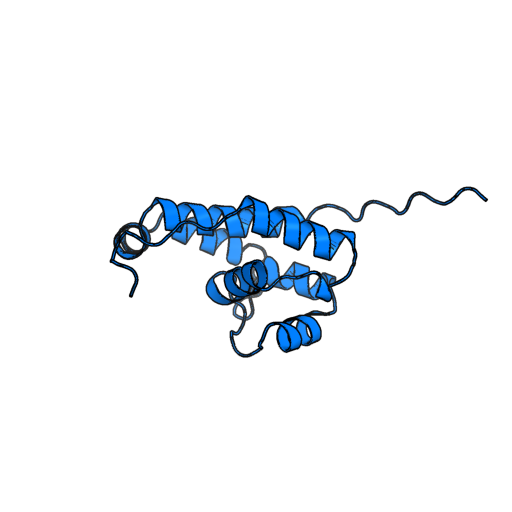00 70.56 118 GLN A O 1
ATOM 974 N N . PRO A 1 119 ? -14.938 8.894 4.917 1.00 56.34 119 PRO A N 1
ATOM 975 C CA . PRO A 1 119 ? -15.637 8.994 6.190 1.00 56.34 119 PRO A CA 1
ATOM 976 C C . PRO A 1 119 ? -16.434 7.715 6.460 1.00 56.34 119 PRO A C 1
ATOM 978 O O . PRO A 1 119 ? -17.034 7.151 5.541 1.00 56.34 119 PRO A O 1
ATOM 981 N N . LYS A 1 120 ? -16.468 7.280 7.731 1.00 53.75 120 LYS A N 1
ATOM 982 C CA . LYS A 1 120 ? -17.402 6.250 8.215 1.00 53.75 120 LYS A CA 1
ATOM 983 C C . LYS A 1 120 ? -18.780 6.607 7.666 1.00 53.75 120 LYS A C 1
ATOM 985 O O . LYS A 1 120 ? -19.337 7.639 8.035 1.00 53.75 120 LYS A O 1
ATOM 990 N N . GLN A 1 121 ? -19.313 5.786 6.765 1.00 46.62 121 GLN A N 1
ATOM 991 C CA . GLN A 1 121 ? -20.689 5.945 6.324 1.00 46.62 121 GLN A CA 1
ATOM 992 C C . GLN A 1 121 ? -21.537 5.769 7.585 1.00 46.62 121 GLN A C 1
ATOM 994 O O . GLN A 1 121 ? -21.532 4.689 8.176 1.00 46.62 121 GLN A O 1
ATOM 999 N N . ALA A 1 122 ? -22.133 6.863 8.071 1.00 44.47 122 ALA A N 1
ATOM 1000 C CA . ALA A 1 122 ? -22.932 6.845 9.285 1.00 44.47 122 ALA A CA 1
ATOM 1001 C C . ALA A 1 122 ? -23.965 5.731 9.126 1.00 44.47 122 ALA A C 1
ATOM 1003 O O . ALA A 1 122 ? -24.684 5.702 8.124 1.00 44.47 122 ALA A O 1
ATOM 1004 N N . ALA A 1 123 ? -23.978 4.783 10.065 1.00 49.12 123 ALA A N 1
ATOM 1005 C CA . ALA A 1 123 ? -25.008 3.764 10.101 1.00 49.12 123 ALA A CA 1
ATOM 1006 C C . ALA A 1 123 ? -26.348 4.503 10.091 1.00 49.12 123 ALA A C 1
ATOM 1008 O O . ALA A 1 123 ? -26.637 5.270 11.011 1.00 49.12 123 ALA A O 1
ATOM 1009 N N . LEU A 1 124 ? -27.111 4.349 9.006 1.00 47.28 124 LEU A N 1
ATOM 1010 C CA . LEU A 1 124 ? -28.464 4.878 8.943 1.00 47.28 124 LEU A CA 1
ATOM 1011 C C . LEU A 1 124 ? -29.198 4.311 10.163 1.00 47.28 124 LEU A C 1
ATOM 1013 O O . LEU A 1 124 ? -29.187 3.086 10.333 1.00 47.28 124 LEU A O 1
ATOM 1017 N N . PRO A 1 125 ? -29.774 5.154 11.037 1.00 45.81 125 PRO A N 1
ATOM 1018 C CA . PRO A 1 125 ? -30.551 4.646 12.148 1.00 45.81 125 PRO A CA 1
ATOM 1019 C C . PRO A 1 125 ? -31.678 3.803 11.556 1.00 45.81 125 PRO A C 1
ATOM 1021 O O . PRO A 1 125 ? -32.438 4.270 10.706 1.00 45.81 125 PRO A O 1
ATOM 1024 N N . ILE A 1 126 ? -31.744 2.540 11.973 1.00 49.97 126 ILE A N 1
ATOM 1025 C CA . ILE A 1 126 ? -32.909 1.702 11.723 1.00 49.97 126 ILE A CA 1
ATOM 1026 C C . ILE A 1 126 ? -34.041 2.387 12.486 1.00 49.97 126 ILE A C 1
ATOM 1028 O O . ILE A 1 126 ? -34.044 2.392 13.716 1.00 49.97 126 ILE A O 1
ATOM 1032 N N . LEU A 1 127 ? -34.936 3.055 11.757 1.00 48.50 127 LEU A N 1
ATOM 1033 C CA . LEU A 1 127 ? -36.186 3.547 12.320 1.00 48.50 127 LEU A CA 1
ATOM 1034 C C . LEU A 1 127 ? -36.973 2.315 12.778 1.00 48.50 127 LEU A C 1
ATOM 1036 O O . LEU A 1 127 ? -37.279 1.444 11.961 1.00 48.50 127 LEU A O 1
ATOM 1040 N N . ALA A 1 128 ? -37.172 2.231 14.093 1.00 58.38 128 ALA A N 1
ATOM 1041 C CA . ALA A 1 128 ? -37.991 1.225 14.760 1.00 58.38 128 ALA A CA 1
ATOM 1042 C C . ALA A 1 128 ? -39.477 1.400 14.424 1.00 58.38 128 ALA A C 1
ATOM 1044 O O . ALA A 1 128 ? -39.897 2.563 14.210 1.00 58.38 128 ALA A O 1
#

Nearest PDB structures (foldseek):
  3ljn-assembly1_A  TM=2.991E-01  e=5.365E+00  Leishmania major strain Friedlin
  6chi-assembly4_D  TM=1.835E-01  e=9.470E+00  Homo sapiens

Sequence (128 aa):
MQKEGDWKPHNVKALEQNLALVFKAGDIHKLNKPSYTFIIDHMGFIAHYDLIGFQCAYAELDEFRERLQTSEYSKLPDYNLDWANRYEGDRDFNKWYGPAYCKSVAEGIRGIIAATRQPKQAALPILA

Solvent-accessible surface area (backbone atoms only — not comparable to full-atom values): 6954 Å² total; per-residue (Å²): 131,80,52,75,37,59,40,78,55,58,66,36,70,61,38,26,54,36,48,33,46,16,67,73,69,74,34,45,82,56,56,45,70,72,48,51,53,50,39,42,76,70,32,50,43,80,79,81,54,56,74,65,53,42,31,65,74,39,52,54,59,69,60,40,49,50,36,58,26,13,28,78,87,42,86,46,69,53,47,30,57,54,50,21,51,43,36,59,68,34,66,66,50,27,52,50,35,8,57,65,21,24,40,25,51,21,50,32,49,53,40,40,46,53,41,62,67,56,74,79,76,72,78,74,78,79,83,127

Secondary structure (DSSP, 8-state):
-PPTT-PPPP-HHHHHHHHHHHHHHT-GGG--HHHHHHHHHHS---TTS-HHHHHHHT-SHHHHHHHHHS-SS---TTHHHHHHHHHHH-HHHHHHH-HHHHHHHHHHHHHHHHHHSS----------

pLDDT: mean 89.79, std 13.26, range [44.47, 98.31]

Radius of gyration: 15.67 Å; Cα contacts (8 Å, |Δi|>4): 166; chains: 1; bounding box: 55×26×32 Å